Protein AF-A0A822I0Y0-F1 (afdb_monomer)

pLDDT: mean 94.52, std 6.37, range [47.16, 98.19]

Foldseek 3Di:
DAAEEEEEEECEEDEDEEERHEYEYEYECYEYEYEYECYEYEYEYEAYEYEYEYEAYEYEYEYEAYEYEYEYEAYEYEYEYECYEYEYEYECYEYEYEYENYEYEYEYENYEYEYEYENYEYDYHYYNYHYHYHYHHYDYD

Mean predicted aligned error: 3.14 Å

Radius of gyration: 14.56 Å; Cα contacts (8 Å, |Δi|>4): 450; chains: 1; bounding box: 25×31×44 Å

Solvent-accessible surface area (backbone atoms only — not comparable to full-atom values): 6458 Å² total; per-residue (Å²): 135,72,54,73,49,79,47,78,50,66,69,40,78,49,78,47,79,49,66,52,29,40,39,40,40,38,39,33,51,23,39,38,40,40,40,38,34,53,25,41,39,41,38,42,36,38,43,31,39,39,42,38,42,36,38,43,30,40,40,41,39,41,38,36,43,32,40,39,42,38,40,37,35,44,30,40,41,40,38,40,40,34,52,28,41,40,40,38,40,39,33,52,30,42,39,39,40,40,37,35,42,31,40,38,42,39,40,38,31,51,24,41,39,39,39,39,39,28,54,29,38,47,39,78,48,78,41,80,52,50,77,48,78,46,76,48,64,73,51,78,113

Structure (mmCIF, N/CA/C/O backbone):
data_AF-A0A822I0Y0-F1
#
_entry.id   AF-A0A822I0Y0-F1
#
loop_
_atom_site.group_PDB
_atom_site.id
_atom_site.type_symbol
_atom_site.label_atom_id
_atom_site.label_alt_id
_atom_site.label_comp_id
_atom_site.label_asym_id
_atom_site.label_entity_id
_atom_site.label_seq_id
_atom_site.pdbx_PDB_ins_code
_atom_site.Cartn_x
_atom_site.Cartn_y
_atom_site.Cartn_z
_atom_site.occupancy
_atom_site.B_iso_or_equiv
_atom_site.auth_seq_id
_atom_site.auth_comp_id
_atom_site.auth_asym_id
_atom_site.auth_atom_id
_atom_site.pdbx_PDB_model_num
ATOM 1 N N . THR A 1 1 ? 19.007 15.188 -14.426 1.00 66.69 1 THR A N 1
ATOM 2 C CA . THR A 1 1 ? 17.899 14.407 -13.828 1.00 66.69 1 THR A CA 1
ATOM 3 C C . THR A 1 1 ? 18.436 13.575 -12.674 1.00 66.69 1 THR A C 1
ATOM 5 O O . THR A 1 1 ? 19.604 13.205 -12.698 1.00 66.69 1 THR A O 1
ATOM 8 N N . LYS A 1 2 ? 17.648 13.344 -11.615 1.00 80.94 2 LYS A N 1
ATOM 9 C CA . LYS A 1 2 ? 18.064 12.503 -10.477 1.00 80.94 2 LYS A CA 1
ATOM 10 C C . LYS A 1 2 ? 17.862 11.026 -10.858 1.00 80.94 2 LYS A C 1
ATOM 12 O O . LYS A 1 2 ? 16.766 10.710 -11.325 1.00 80.94 2 LYS A O 1
ATOM 17 N N . PRO A 1 3 ? 18.850 10.129 -10.683 1.00 92.06 3 PRO A N 1
ATOM 18 C CA . PRO A 1 3 ? 18.668 8.721 -11.015 1.00 92.06 3 PRO A CA 1
ATOM 19 C C . PRO A 1 3 ? 17.538 8.120 -10.177 1.00 92.06 3 PRO A C 1
ATOM 21 O O . PRO A 1 3 ? 17.452 8.365 -8.968 1.00 92.06 3 PRO A O 1
ATOM 24 N N . THR A 1 4 ? 16.681 7.348 -10.842 1.00 96.00 4 THR A N 1
ATOM 25 C CA . THR A 1 4 ? 15.576 6.624 -10.215 1.00 96.00 4 THR A CA 1
ATOM 26 C C . THR A 1 4 ? 15.763 5.135 -10.453 1.00 96.00 4 THR A C 1
ATOM 28 O O . THR A 1 4 ? 16.044 4.718 -11.574 1.00 96.00 4 THR A O 1
ATOM 31 N N . THR A 1 5 ? 15.635 4.339 -9.396 1.00 94.44 5 THR A N 1
ATOM 32 C CA . THR A 1 5 ? 15.838 2.889 -9.456 1.00 94.44 5 THR A CA 1
ATOM 33 C C . THR A 1 5 ? 14.699 2.177 -8.749 1.00 94.44 5 THR A C 1
ATOM 35 O O . THR A 1 5 ? 14.340 2.543 -7.630 1.00 94.44 5 THR A O 1
ATOM 38 N N . THR A 1 6 ? 14.177 1.133 -9.384 1.00 95.62 6 THR A N 1
ATOM 39 C CA . THR A 1 6 ? 13.204 0.224 -8.781 1.00 95.62 6 THR A CA 1
ATOM 40 C C . THR A 1 6 ? 13.797 -1.172 -8.758 1.00 95.62 6 THR A C 1
ATOM 42 O O . THR A 1 6 ? 14.197 -1.689 -9.798 1.00 95.62 6 THR A O 1
ATOM 45 N N . THR A 1 7 ? 13.840 -1.783 -7.579 1.00 93.62 7 THR A N 1
ATOM 46 C CA . THR A 1 7 ? 14.427 -3.108 -7.376 1.00 93.62 7 THR A CA 1
ATOM 47 C C . THR A 1 7 ? 13.399 -4.033 -6.747 1.00 93.62 7 THR A C 1
ATOM 49 O O . THR A 1 7 ? 12.845 -3.720 -5.694 1.00 93.62 7 THR A O 1
ATOM 52 N N . THR A 1 8 ? 13.185 -5.196 -7.362 1.00 95.81 8 THR A N 1
ATOM 53 C CA . THR A 1 8 ? 12.392 -6.281 -6.777 1.00 95.81 8 THR A CA 1
ATOM 54 C C . THR A 1 8 ? 13.229 -7.544 -6.722 1.00 95.81 8 THR A C 1
ATOM 56 O O . THR A 1 8 ? 13.724 -7.993 -7.752 1.00 95.81 8 THR A O 1
ATOM 59 N N . THR A 1 9 ? 13.399 -8.127 -5.536 1.00 92.44 9 THR A N 1
ATOM 60 C CA . THR A 1 9 ? 14.153 -9.379 -5.389 1.00 92.44 9 THR A CA 1
ATOM 61 C C . THR A 1 9 ? 13.484 -10.358 -4.437 1.00 92.44 9 THR A C 1
ATOM 63 O O . THR A 1 9 ? 12.741 -9.990 -3.526 1.00 92.44 9 THR A O 1
ATOM 66 N N . THR A 1 10 ? 13.768 -11.641 -4.634 1.00 96.12 10 THR A N 1
ATOM 67 C CA . THR A 1 10 ? 13.339 -12.719 -3.743 1.00 96.12 10 THR A CA 1
ATOM 68 C C . THR A 1 10 ? 14.519 -13.645 -3.501 1.00 96.12 10 THR A C 1
ATOM 70 O O . THR A 1 10 ? 15.173 -14.041 -4.460 1.00 96.12 10 THR A O 1
ATOM 73 N N . LYS A 1 11 ? 14.783 -13.998 -2.236 1.00 96.19 11 LYS A N 1
ATOM 74 C CA . LYS A 1 11 ? 15.886 -14.896 -1.844 1.00 96.19 11 LYS A CA 1
ATOM 75 C C . LYS A 1 11 ? 17.244 -14.457 -2.408 1.00 96.19 11 LYS A C 1
ATOM 77 O O . LYS A 1 11 ? 17.990 -15.266 -2.949 1.00 96.19 11 LYS A O 1
ATOM 82 N N . SER A 1 12 ? 17.551 -13.168 -2.300 1.00 94.50 12 SER A N 1
ATOM 83 C CA . SER A 1 12 ? 18.786 -12.597 -2.843 1.00 94.50 12 SER A CA 1
ATOM 84 C C . SER A 1 12 ? 19.705 -12.074 -1.748 1.00 94.50 12 SER A C 1
ATOM 86 O O . SER A 1 12 ? 19.229 -11.570 -0.729 1.00 94.50 12 SER A O 1
ATOM 88 N N . THR A 1 13 ? 21.001 -12.044 -2.038 1.00 97.06 13 THR A N 1
ATOM 89 C CA . THR A 1 13 ? 21.971 -11.237 -1.295 1.00 97.06 13 THR A CA 1
ATOM 90 C C . THR A 1 13 ? 22.389 -10.058 -2.160 1.00 97.06 13 THR A C 1
ATOM 92 O O . THR A 1 13 ? 22.823 -10.257 -3.291 1.00 97.06 13 THR A O 1
ATOM 95 N N . THR A 1 14 ? 22.232 -8.831 -1.665 1.00 93.12 14 THR A N 1
ATOM 96 C CA . THR A 1 14 ? 22.516 -7.620 -2.451 1.00 93.12 14 THR A CA 1
ATOM 97 C C . THR A 1 14 ? 23.277 -6.583 -1.643 1.00 93.12 14 THR A C 1
ATOM 99 O O . THR A 1 14 ? 22.908 -6.286 -0.506 1.00 93.12 14 THR A O 1
ATOM 102 N N . THR A 1 15 ? 24.253 -5.944 -2.279 1.00 95.06 15 THR A N 1
ATOM 103 C CA . THR A 1 15 ? 24.911 -4.744 -1.756 1.00 95.06 15 THR A CA 1
ATOM 104 C C . THR A 1 15 ? 24.569 -3.571 -2.657 1.00 95.06 15 THR A C 1
ATOM 106 O O . THR A 1 15 ? 24.687 -3.671 -3.875 1.00 95.06 15 THR A O 1
ATOM 109 N N . THR A 1 16 ? 24.103 -2.467 -2.081 1.00 91.44 16 THR A N 1
ATOM 110 C CA . THR A 1 16 ? 23.706 -1.276 -2.840 1.00 91.44 16 THR A CA 1
ATOM 111 C C . THR A 1 16 ? 24.358 -0.032 -2.258 1.00 91.44 16 THR A C 1
ATOM 113 O O . THR A 1 16 ? 24.247 0.239 -1.062 1.00 91.44 16 THR A O 1
ATOM 116 N N . THR A 1 17 ? 24.973 0.770 -3.125 1.00 94.06 17 THR A N 1
ATOM 117 C CA . THR A 1 17 ? 25.452 2.111 -2.787 1.00 94.06 17 THR A CA 1
ATOM 118 C C . THR A 1 17 ? 24.744 3.115 -3.674 1.00 94.06 17 THR A C 1
ATOM 120 O O . THR A 1 17 ? 24.827 3.026 -4.896 1.00 94.06 17 THR A O 1
ATOM 123 N N . THR A 1 18 ? 24.054 4.083 -3.074 1.00 91.50 18 THR A N 1
ATOM 124 C CA . THR A 1 18 ? 23.411 5.159 -3.832 1.00 91.50 18 THR A CA 1
ATOM 125 C C . THR A 1 18 ? 23.804 6.534 -3.317 1.00 91.50 18 THR A C 1
ATOM 127 O O . THR A 1 18 ? 23.999 6.754 -2.119 1.00 91.50 18 THR A O 1
ATOM 130 N N . THR A 1 19 ? 23.907 7.487 -4.239 1.00 95.69 19 THR A N 1
ATOM 131 C CA . THR A 1 19 ? 24.156 8.892 -3.923 1.00 95.69 19 THR A CA 1
ATOM 132 C C . THR A 1 19 ? 23.223 9.751 -4.751 1.00 95.69 19 THR A C 1
ATOM 134 O O . THR A 1 19 ? 23.175 9.599 -5.969 1.00 95.69 19 THR A O 1
ATOM 137 N N . LYS A 1 20 ? 22.505 10.671 -4.098 1.00 95.94 20 LYS A N 1
ATOM 138 C CA . LYS A 1 20 ? 21.583 11.603 -4.761 1.00 95.94 20 LYS A CA 1
ATOM 139 C C . LYS A 1 20 ? 20.611 10.874 -5.703 1.00 95.94 20 LYS A C 1
ATOM 141 O O . LYS A 1 20 ? 20.427 11.302 -6.834 1.00 95.94 20 LYS A O 1
ATOM 146 N N . SER A 1 21 ? 19.968 9.800 -5.243 1.00 94.69 21 SER A N 1
ATOM 1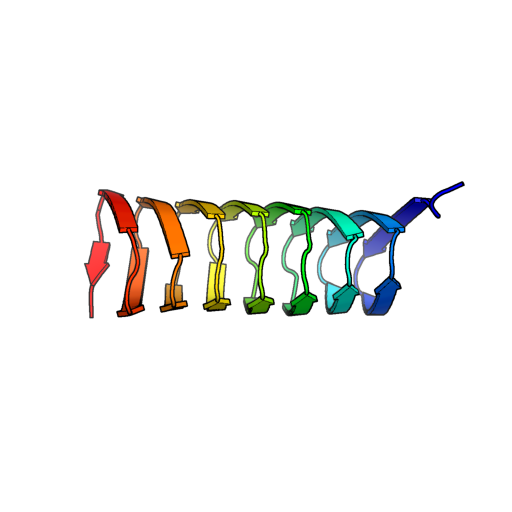47 C CA . SER A 1 21 ? 19.017 9.003 -6.041 1.00 94.69 21 SER A CA 1
ATOM 148 C C . SER A 1 21 ? 17.633 8.917 -5.400 1.00 94.69 21 SER A C 1
ATOM 150 O O . SER A 1 21 ? 17.449 9.235 -4.219 1.00 94.69 21 SER A O 1
ATOM 152 N N . THR A 1 22 ? 16.638 8.537 -6.191 1.00 97.06 22 THR A N 1
ATOM 153 C CA . THR A 1 22 ? 15.351 8.056 -5.684 1.00 97.06 22 THR A CA 1
ATOM 154 C C . THR A 1 22 ? 15.293 6.550 -5.897 1.00 97.06 22 THR A C 1
ATOM 156 O O . THR A 1 22 ? 15.574 6.072 -6.993 1.00 97.06 22 THR A O 1
ATOM 159 N N . THR A 1 23 ? 14.966 5.789 -4.859 1.00 95.19 23 THR A N 1
ATOM 160 C CA . THR A 1 23 ? 14.982 4.327 -4.929 1.00 95.19 23 THR A CA 1
ATOM 161 C C . THR A 1 23 ? 13.723 3.742 -4.309 1.00 95.19 23 THR A C 1
ATOM 163 O O . THR A 1 23 ? 13.333 4.132 -3.209 1.00 95.19 23 THR A O 1
ATOM 166 N N . THR A 1 24 ? 13.123 2.782 -5.007 1.00 96.44 24 THR A N 1
ATOM 167 C CA . THR A 1 24 ? 12.010 1.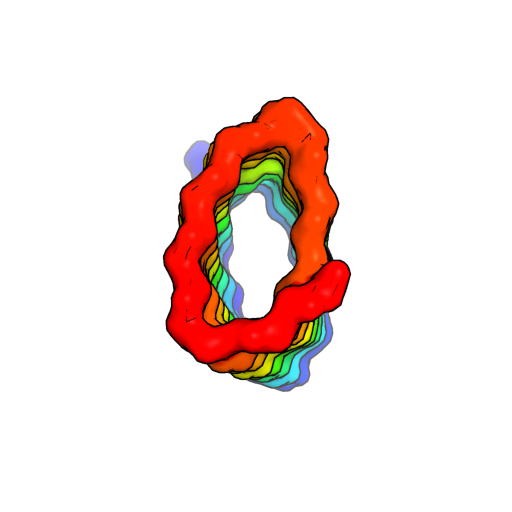974 -4.508 1.00 96.44 24 THR A CA 1
ATOM 168 C C . THR A 1 24 ? 12.437 0.515 -4.482 1.00 96.44 24 THR A C 1
ATOM 170 O O . THR A 1 24 ? 12.856 -0.027 -5.504 1.00 96.44 24 THR A O 1
ATOM 173 N N . THR A 1 25 ? 12.329 -0.125 -3.324 1.00 94.94 25 THR A N 1
ATOM 174 C CA . THR A 1 25 ? 12.818 -1.489 -3.123 1.00 94.94 25 THR A CA 1
ATOM 175 C C . THR A 1 25 ? 11.730 -2.371 -2.530 1.00 94.94 25 THR A C 1
ATOM 177 O O . THR A 1 25 ? 11.199 -2.074 -1.458 1.00 94.94 25 THR A O 1
ATOM 180 N N . THR A 1 26 ? 11.471 -3.502 -3.184 1.00 96.75 26 THR A N 1
ATOM 181 C CA . THR A 1 26 ? 10.600 -4.563 -2.676 1.00 96.75 26 THR A CA 1
ATOM 182 C C . THR A 1 26 ? 11.390 -5.859 -2.560 1.00 96.75 26 THR A C 1
ATOM 184 O O . THR A 1 26 ? 11.905 -6.357 -3.557 1.00 96.75 26 THR A O 1
ATOM 187 N N . THR A 1 27 ? 11.506 -6.436 -1.363 1.00 93.88 27 THR A N 1
ATOM 188 C CA . THR A 1 27 ? 12.237 -7.707 -1.206 1.00 93.88 27 THR A CA 1
ATOM 189 C C . THR A 1 27 ? 11.538 -8.717 -0.313 1.00 93.88 27 THR A C 1
ATOM 191 O O . THR A 1 27 ? 10.827 -8.374 0.633 1.00 93.88 27 THR A O 1
ATOM 194 N N . THR A 1 28 ? 11.765 -9.997 -0.600 1.00 96.81 28 THR A N 1
ATOM 195 C CA . THR A 1 28 ? 11.289 -11.103 0.236 1.00 96.81 28 THR A CA 1
ATOM 196 C C . THR A 1 28 ? 12.418 -12.079 0.527 1.00 96.81 28 THR A C 1
ATOM 198 O O . THR A 1 28 ? 13.015 -12.634 -0.393 1.00 96.81 28 THR A O 1
ATOM 201 N N . LYS A 1 29 ? 12.663 -12.351 1.816 1.00 96.31 29 LYS A N 1
ATOM 202 C CA . LYS A 1 29 ? 13.706 -13.276 2.292 1.00 96.31 29 LYS A CA 1
ATOM 203 C C . LYS A 1 29 ? 15.099 -12.925 1.750 1.00 96.31 29 LYS A C 1
ATOM 205 O O . LYS A 1 29 ? 15.821 -13.811 1.308 1.00 96.31 29 LYS A O 1
ATOM 210 N N . SER A 1 30 ? 15.446 -11.642 1.748 1.00 94.94 30 SER A N 1
ATOM 211 C CA . SER A 1 30 ? 16.712 -11.153 1.193 1.00 94.94 30 SER A CA 1
ATOM 212 C C . SER A 1 30 ? 17.658 -10.658 2.283 1.00 94.94 30 SER A C 1
ATOM 214 O O . SER A 1 30 ? 17.216 -10.102 3.290 1.00 94.94 30 SER A O 1
ATOM 216 N N . THR A 1 31 ? 18.957 -10.804 2.041 1.00 97.50 31 THR A N 1
ATOM 217 C CA . THR A 1 31 ? 20.017 -10.203 2.854 1.00 97.50 31 THR A CA 1
ATOM 218 C C . THR A 1 31 ? 20.552 -8.980 2.124 1.00 97.50 31 THR A C 1
ATOM 220 O O . THR A 1 31 ? 20.993 -9.085 0.980 1.00 97.50 31 THR A O 1
ATOM 223 N N . THR A 1 32 ? 20.494 -7.805 2.745 1.00 95.25 32 THR A N 1
ATOM 224 C CA . THR A 1 32 ? 20.843 -6.552 2.066 1.00 95.25 32 THR A CA 1
ATOM 225 C C . THR A 1 32 ? 21.799 -5.698 2.882 1.00 95.25 32 THR A C 1
ATOM 227 O O . THR A 1 32 ? 21.529 -5.414 4.050 1.00 95.25 32 THR A O 1
ATOM 230 N N . THR A 1 33 ? 22.842 -5.193 2.232 1.00 96.62 33 THR A N 1
ATOM 231 C CA . THR A 1 33 ? 23.703 -4.144 2.783 1.00 96.62 33 THR A CA 1
ATOM 232 C C . THR A 1 33 ? 23.542 -2.879 1.955 1.00 96.62 33 THR A C 1
ATOM 234 O O . THR A 1 33 ? 23.777 -2.894 0.747 1.00 96.62 33 THR A O 1
ATOM 237 N N . THR A 1 34 ? 23.155 -1.780 2.597 1.00 94.81 34 THR A N 1
ATOM 238 C CA . THR A 1 34 ? 22.851 -0.526 1.903 1.00 94.81 34 THR A CA 1
ATOM 239 C C . THR A 1 34 ? 23.648 0.633 2.479 1.00 94.81 34 THR A C 1
ATOM 241 O O . THR A 1 34 ? 23.561 0.930 3.671 1.00 94.81 34 THR A O 1
ATOM 244 N N . THR A 1 35 ? 24.345 1.352 1.602 1.00 96.19 35 THR A N 1
ATOM 245 C CA . THR A 1 35 ? 24.941 2.655 1.905 1.00 96.19 35 THR A CA 1
ATOM 246 C C . THR A 1 35 ? 24.254 3.724 1.072 1.00 96.19 35 THR A C 1
ATOM 248 O O . THR A 1 35 ? 24.071 3.575 -0.136 1.00 96.19 35 THR A O 1
ATOM 251 N N . THR A 1 36 ? 23.810 4.811 1.697 1.00 93.12 36 THR A N 1
ATOM 252 C CA . THR A 1 36 ? 23.033 5.832 0.984 1.00 93.12 36 THR A CA 1
ATOM 253 C C . THR A 1 36 ? 23.355 7.246 1.446 1.00 93.12 36 THR A C 1
ATOM 255 O O . THR A 1 36 ? 23.355 7.539 2.641 1.00 93.12 36 THR A O 1
ATOM 258 N N . THR A 1 37 ? 23.577 8.152 0.492 1.00 96.81 37 THR A N 1
ATOM 259 C CA . THR A 1 37 ? 23.866 9.565 0.772 1.00 96.81 37 THR A CA 1
ATOM 260 C C . THR A 1 37 ? 22.937 10.490 -0.003 1.00 96.81 37 THR A C 1
ATOM 262 O O . THR A 1 37 ? 22.933 10.487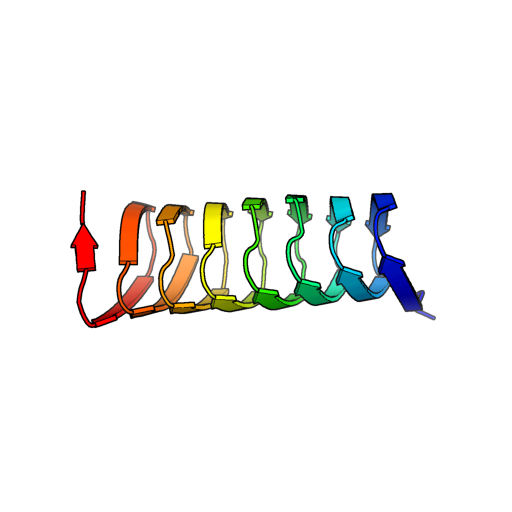 -1.233 1.00 96.81 37 THR A O 1
ATOM 265 N N . LYS A 1 38 ? 22.205 11.357 0.710 1.00 96.31 38 LYS A N 1
ATOM 266 C CA . LYS A 1 38 ? 21.297 12.361 0.118 1.00 96.31 38 LYS A CA 1
ATOM 267 C C . LYS A 1 38 ? 20.262 11.752 -0.846 1.00 96.31 38 LYS A C 1
ATOM 269 O O . LYS A 1 38 ? 19.980 12.336 -1.891 1.00 96.31 38 LYS A O 1
ATOM 274 N N . SER A 1 39 ? 19.719 10.582 -0.518 1.00 94.75 39 SER A N 1
ATOM 275 C CA . SER A 1 39 ? 18.732 9.894 -1.360 1.00 94.75 39 SER A CA 1
ATOM 276 C C . SER A 1 39 ? 17.368 9.803 -0.688 1.00 94.75 39 SER A C 1
ATOM 278 O O . SER A 1 39 ? 17.239 9.899 0.533 1.00 94.75 39 SER A O 1
ATOM 280 N N . THR A 1 40 ? 16.357 9.572 -1.517 1.00 97.25 40 THR A N 1
ATOM 281 C CA . THR A 1 40 ? 14.979 9.309 -1.098 1.00 97.25 40 THR A CA 1
ATOM 282 C C . THR A 1 40 ? 14.723 7.828 -1.317 1.00 97.25 40 THR A C 1
ATOM 284 O O . THR A 1 40 ? 14.932 7.349 -2.429 1.00 97.25 40 THR A O 1
ATOM 287 N N . THR A 1 41 ? 14.342 7.095 -0.274 1.00 96.00 41 THR A N 1
ATOM 288 C CA . THR A 1 41 ? 14.158 5.639 -0.353 1.00 96.00 41 THR A CA 1
ATOM 289 C C . THR A 1 41 ? 12.794 5.225 0.177 1.00 96.00 41 THR A C 1
ATOM 291 O O . THR A 1 41 ? 12.425 5.597 1.292 1.00 96.00 41 THR A O 1
ATOM 294 N N . THR A 1 42 ? 12.096 4.398 -0.594 1.00 97.44 42 THR A N 1
ATOM 295 C CA . THR A 1 42 ? 10.880 3.703 -0.167 1.00 97.44 42 THR A CA 1
ATOM 296 C C . THR A 1 42 ? 11.136 2.205 -0.193 1.00 97.44 42 THR A C 1
ATOM 298 O O . THR A 1 42 ? 11.528 1.657 -1.222 1.00 97.44 42 THR A O 1
ATOM 301 N N . THR A 1 43 ? 10.909 1.537 0.935 1.00 96.12 43 THR A N 1
ATOM 302 C CA . THR A 1 43 ? 11.238 0.118 1.097 1.00 96.12 43 THR A CA 1
ATOM 303 C C . THR A 1 43 ? 10.052 -0.661 1.651 1.00 96.12 43 THR A C 1
ATOM 305 O O . THR A 1 43 ? 9.522 -0.308 2.705 1.00 96.12 43 THR A O 1
ATOM 308 N N . THR A 1 44 ? 9.698 -1.764 0.988 1.00 97.69 44 THR A N 1
ATOM 309 C CA . THR A 1 44 ? 8.720 -2.745 1.478 1.00 97.69 44 THR A CA 1
ATOM 310 C C . THR A 1 44 ? 9.353 -4.125 1.503 1.00 97.69 44 THR A C 1
ATOM 312 O O . THR A 1 44 ? 9.768 -4.636 0.465 1.00 97.69 44 THR A O 1
ATOM 315 N N . THR A 1 45 ? 9.456 -4.759 2.670 1.00 95.19 45 THR A N 1
ATOM 316 C CA . THR A 1 45 ? 10.138 -6.059 2.750 1.00 95.19 45 THR A CA 1
ATOM 317 C C . THR A 1 45 ? 9.485 -7.051 3.697 1.00 95.19 45 THR A C 1
ATOM 319 O O . THR A 1 45 ? 8.880 -6.704 4.714 1.00 95.19 45 THR A O 1
ATOM 322 N N . THR A 1 46 ? 9.647 -8.331 3.368 1.00 97.44 46 THR A N 1
ATOM 323 C CA . THR A 1 46 ? 9.204 -9.444 4.208 1.00 97.44 46 THR A CA 1
ATOM 324 C C . THR A 1 46 ? 10.372 -10.363 4.520 1.00 97.44 46 THR A C 1
ATOM 326 O O . THR A 1 46 ? 11.013 -10.898 3.618 1.00 97.44 46 THR A O 1
ATOM 329 N N . LYS A 1 47 ? 10.615 -10.592 5.813 1.00 97.44 47 LYS A N 1
ATOM 330 C CA . LYS A 1 47 ? 11.714 -11.410 6.336 1.00 97.44 47 LYS A CA 1
ATOM 331 C C . LYS A 1 47 ? 13.102 -10.999 5.810 1.00 97.44 47 LYS A C 1
ATOM 333 O O . LYS A 1 47 ? 13.848 -11.891 5.404 1.00 97.44 47 LYS A O 1
ATOM 338 N N . PRO A 1 48 ? 13.459 -9.702 5.734 1.00 97.00 48 PRO A N 1
ATOM 339 C CA . PRO A 1 48 ? 14.806 -9.338 5.333 1.00 97.00 48 PRO A CA 1
ATOM 340 C C . PRO A 1 48 ? 15.800 -9.487 6.499 1.00 97.00 48 PRO A C 1
ATOM 342 O O . PRO A 1 48 ? 15.430 -9.374 7.672 1.00 97.00 48 PRO A O 1
ATOM 345 N N . THR A 1 49 ? 17.075 -9.611 6.152 1.00 98.06 49 THR A N 1
ATOM 346 C CA . THR A 1 49 ? 18.195 -9.305 7.047 1.00 98.06 49 THR A CA 1
ATOM 347 C C . THR A 1 49 ? 18.916 -8.094 6.475 1.00 98.06 49 THR A C 1
ATOM 349 O O . THR A 1 49 ? 19.418 -8.163 5.354 1.00 98.06 49 THR A O 1
ATOM 352 N N . THR A 1 50 ? 18.943 -6.966 7.186 1.00 97.06 50 THR A N 1
ATOM 353 C CA . THR A 1 50 ? 19.438 -5.704 6.613 1.00 97.06 50 THR A CA 1
ATOM 354 C C . THR A 1 50 ? 20.486 -5.016 7.473 1.00 97.06 50 THR A C 1
ATOM 356 O O . THR A 1 50 ? 20.251 -4.783 8.660 1.00 97.06 50 THR A O 1
ATOM 359 N N . THR A 1 51 ? 21.553 -4.544 6.837 1.00 97.81 51 THR A N 1
ATOM 360 C CA . THR A 1 51 ? 22.495 -3.581 7.418 1.00 97.81 51 THR A CA 1
ATOM 361 C C . THR A 1 51 ? 22.458 -2.297 6.604 1.00 97.81 51 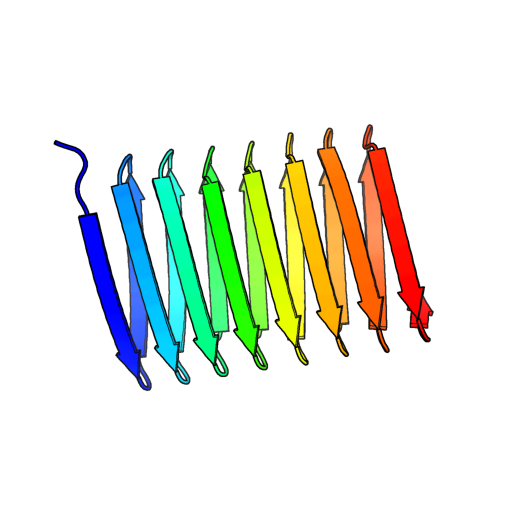THR A C 1
ATOM 363 O O . THR A 1 51 ? 22.625 -2.328 5.386 1.00 97.81 51 THR A O 1
ATOM 366 N N . THR A 1 52 ? 22.211 -1.162 7.255 1.00 96.75 52 THR A N 1
ATOM 367 C CA . THR A 1 52 ? 22.024 0.120 6.566 1.00 96.75 52 THR A CA 1
ATOM 368 C C . THR A 1 52 ? 22.846 1.236 7.202 1.00 96.75 52 THR A C 1
ATOM 370 O O . THR A 1 52 ? 22.720 1.504 8.396 1.00 96.75 52 THR A O 1
ATOM 373 N N . THR A 1 53 ? 23.616 1.950 6.378 1.00 97.75 53 THR A N 1
ATOM 374 C CA . THR A 1 53 ? 24.338 3.168 6.764 1.00 97.75 53 THR A CA 1
ATOM 375 C C . THR A 1 53 ? 23.916 4.321 5.870 1.00 97.75 53 THR A C 1
ATOM 377 O O . THR A 1 53 ? 24.049 4.258 4.647 1.00 97.75 53 THR A O 1
ATOM 380 N N . THR A 1 54 ? 23.415 5.408 6.456 1.00 95.06 54 THR A N 1
ATOM 381 C CA . THR A 1 54 ? 22.919 6.535 5.656 1.00 95.06 54 THR A CA 1
ATOM 382 C C . THR A 1 54 ? 23.298 7.905 6.193 1.00 95.06 54 THR A C 1
ATOM 384 O O . THR A 1 54 ? 23.373 8.142 7.402 1.00 95.06 54 THR A O 1
ATOM 387 N N . THR A 1 55 ? 23.480 8.842 5.262 1.00 97.69 55 THR A N 1
ATOM 388 C CA . THR A 1 55 ? 23.703 10.257 5.563 1.00 97.69 55 THR A CA 1
ATOM 389 C C . THR A 1 55 ? 22.718 11.124 4.796 1.00 97.69 55 THR A C 1
ATOM 391 O O . THR A 1 55 ? 22.667 11.097 3.565 1.00 97.69 55 THR A O 1
ATOM 394 N N . LYS A 1 56 ? 21.957 11.937 5.533 1.00 97.19 56 LYS A N 1
ATOM 395 C CA . LYS A 1 56 ? 20.908 12.815 5.003 1.00 97.19 56 LYS A CA 1
ATOM 396 C C . LYS A 1 56 ? 19.878 12.091 4.111 1.00 97.19 56 LYS A C 1
ATOM 398 O O . LYS A 1 56 ? 19.569 12.626 3.046 1.00 97.19 56 LYS A O 1
ATOM 403 N N . PRO A 1 57 ? 19.389 10.881 4.450 1.00 96.19 57 PRO A N 1
ATOM 404 C CA . PRO A 1 57 ? 18.334 10.272 3.657 1.00 96.19 57 PRO A CA 1
ATOM 405 C C . PRO A 1 57 ? 16.956 10.842 4.026 1.00 96.19 57 PRO A C 1
ATOM 407 O O . PRO A 1 57 ? 16.738 11.330 5.139 1.00 96.19 57 PRO A O 1
ATOM 410 N N . THR A 1 58 ? 16.005 10.654 3.121 1.00 97.81 58 THR A N 1
ATOM 411 C CA . THR A 1 58 ? 14.576 10.640 3.444 1.00 97.81 58 THR A CA 1
ATOM 412 C C . THR A 1 58 ? 14.077 9.220 3.217 1.00 97.81 58 THR A C 1
A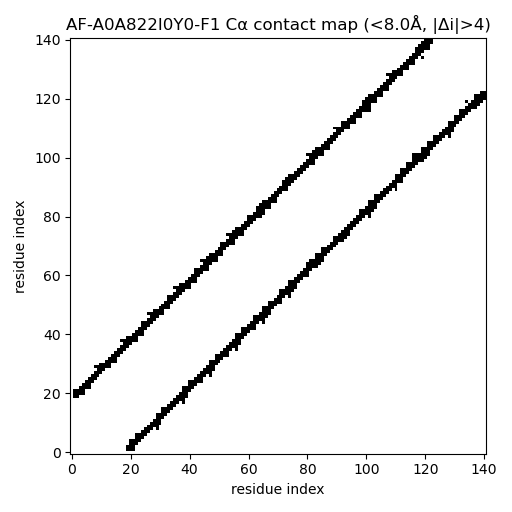TOM 414 O O . THR A 1 58 ? 14.194 8.718 2.096 1.00 97.81 58 THR A O 1
ATOM 417 N N . THR A 1 59 ? 13.576 8.548 4.256 1.00 96.88 59 THR A N 1
ATOM 418 C CA . THR A 1 59 ? 13.181 7.135 4.161 1.00 96.88 59 THR A CA 1
ATOM 419 C C . THR A 1 59 ? 11.748 6.888 4.607 1.00 96.88 59 THR A C 1
ATOM 421 O O . THR A 1 59 ? 11.299 7.388 5.637 1.00 96.88 59 THR A O 1
ATOM 424 N N . THR A 1 60 ? 11.043 6.062 3.837 1.00 98.06 60 THR A N 1
ATOM 425 C CA . THR A 1 60 ? 9.784 5.430 4.242 1.00 98.06 60 THR A CA 1
ATOM 426 C C . THR A 1 60 ? 9.963 3.922 4.177 1.00 98.06 60 THR A C 1
ATOM 428 O O . THR A 1 60 ? 10.504 3.391 3.204 1.00 98.06 60 THR A O 1
ATOM 431 N N . THR A 1 61 ? 9.587 3.210 5.234 1.00 97.19 61 THR A N 1
ATOM 432 C CA . THR A 1 61 ? 9.882 1.781 5.350 1.00 97.19 61 THR A CA 1
ATOM 433 C C . THR A 1 61 ? 8.722 1.021 5.977 1.00 97.19 61 THR A C 1
ATOM 435 O O . THR A 1 61 ? 8.280 1.355 7.072 1.00 97.19 61 THR A O 1
ATOM 438 N N . THR A 1 62 ? 8.271 -0.032 5.294 1.00 98.12 62 THR A N 1
ATOM 439 C CA . THR A 1 62 ? 7.298 -1.003 5.810 1.00 98.12 62 THR A CA 1
ATOM 440 C C . THR A 1 62 ? 7.925 -2.387 5.811 1.00 98.12 62 THR A C 1
ATOM 442 O O . THR A 1 62 ? 8.337 -2.886 4.764 1.00 98.12 62 THR A O 1
ATOM 445 N N . THR A 1 63 ? 8.017 -3.027 6.976 1.00 95.56 63 THR A N 1
ATOM 446 C CA . THR A 1 63 ? 8.688 -4.330 7.079 1.00 95.56 63 THR A CA 1
ATOM 447 C C . THR A 1 63 ? 7.957 -5.322 7.971 1.00 95.56 63 THR A C 1
ATOM 449 O O . THR A 1 63 ? 7.390 -4.986 9.012 1.00 95.56 63 THR A O 1
ATOM 452 N N . THR A 1 64 ? 7.993 -6.589 7.568 1.00 97.88 64 THR A N 1
ATOM 453 C CA . THR A 1 64 ? 7.441 -7.696 8.354 1.00 97.88 64 THR A CA 1
ATOM 454 C C . THR A 1 64 ? 8.528 -8.704 8.667 1.00 97.88 64 THR A C 1
ATOM 456 O O . THR A 1 64 ? 9.184 -9.216 7.761 1.00 97.88 64 THR A O 1
ATOM 459 N N . LYS A 1 65 ? 8.682 -9.040 9.948 1.00 97.75 65 LYS A N 1
ATOM 460 C CA . LYS A 1 65 ? 9.678 -9.988 10.463 1.00 97.75 65 LYS A CA 1
ATOM 461 C C . LYS A 1 65 ? 11.137 -9.680 10.074 1.00 97.75 65 LYS A C 1
ATOM 463 O O . LYS A 1 65 ? 11.829 -10.617 9.677 1.00 97.75 65 LYS A O 1
ATOM 468 N N . PRO A 1 66 ? 11.612 -8.422 10.118 1.00 97.56 66 PRO A N 1
ATOM 469 C CA . PRO A 1 66 ? 12.990 -8.126 9.766 1.00 97.56 66 PRO A CA 1
ATOM 470 C C . PRO A 1 66 ? 13.962 -8.372 10.931 1.00 97.56 66 PRO A C 1
ATOM 472 O O . PRO A 1 66 ? 13.592 -8.253 12.105 1.00 97.56 66 PRO A O 1
ATOM 475 N N . THR A 1 67 ? 15.224 -8.597 10.574 1.00 98.19 67 THR A N 1
ATOM 476 C CA . THR A 1 67 ? 16.380 -8.414 11.460 1.00 98.19 67 THR A CA 1
ATOM 477 C C . THR A 1 67 ? 17.217 -7.265 10.906 1.00 98.19 67 THR A C 1
ATOM 479 O O . THR A 1 67 ? 17.702 -7.359 9.777 1.00 98.19 67 THR A O 1
ATOM 482 N N . THR A 1 68 ? 17.359 -6.163 11.650 1.00 97.62 68 THR A N 1
ATOM 483 C CA . THR A 1 68 ? 17.963 -4.932 11.107 1.00 97.62 68 THR A CA 1
ATOM 484 C C . THR A 1 68 ? 19.009 -4.299 12.014 1.00 97.62 68 THR A C 1
ATOM 486 O O . THR A 1 68 ? 18.748 -4.089 13.199 1.00 97.62 68 THR A O 1
ATOM 489 N N . THR A 1 69 ? 20.100 -3.830 11.413 1.00 98.12 69 THR A N 1
ATOM 490 C CA . THR A 1 69 ? 21.048 -2.896 12.034 1.00 98.12 69 THR A CA 1
ATOM 491 C C . THR A 1 69 ? 21.120 -1.621 11.203 1.00 98.12 69 THR A C 1
ATOM 493 O O . THR A 1 69 ? 21.386 -1.677 10.000 1.00 98.12 69 THR A O 1
ATOM 496 N N . THR A 1 70 ? 20.891 -0.468 11.833 1.00 97.19 70 THR A N 1
ATOM 497 C CA . THR A 1 70 ? 20.846 0.822 11.134 1.00 97.19 70 THR A CA 1
ATOM 498 C C . THR A 1 70 ? 21.682 1.888 11.832 1.00 97.19 70 THR A C 1
ATOM 500 O O . THR A 1 70 ? 21.485 2.162 13.014 1.00 97.19 70 THR A O 1
ATOM 503 N N . THR A 1 71 ? 22.533 2.569 11.063 1.00 97.94 71 THR A N 1
ATOM 504 C CA . THR A 1 71 ? 23.242 3.784 11.481 1.00 97.94 71 THR A CA 1
ATOM 505 C C . THR A 1 71 ? 22.869 4.937 10.559 1.00 97.94 71 THR A C 1
ATOM 507 O O . THR A 1 71 ? 23.055 4.876 9.341 1.00 97.94 71 THR A O 1
ATOM 510 N N . THR A 1 72 ? 22.329 6.014 11.124 1.00 95.81 72 THR A N 1
ATOM 511 C CA . THR A 1 72 ? 21.802 7.140 10.340 1.00 95.81 72 THR A CA 1
ATOM 512 C C . THR A 1 72 ? 22.256 8.490 10.892 1.00 95.81 72 THR A C 1
ATOM 514 O O . THR A 1 72 ? 22.186 8.761 12.092 1.00 95.81 72 THR A O 1
ATOM 517 N N . THR A 1 73 ? 22.690 9.379 9.997 1.00 97.81 73 THR A N 1
ATOM 518 C CA . THR A 1 73 ? 23.029 10.769 10.338 1.00 97.81 73 THR A CA 1
ATOM 519 C C . THR A 1 73 ? 22.167 11.737 9.549 1.00 97.81 73 THR A C 1
ATOM 521 O O . THR A 1 73 ? 22.122 11.681 8.320 1.00 97.81 73 THR A O 1
ATOM 524 N N . LYS A 1 74 ? 21.520 12.670 10.252 1.00 97.75 74 LYS A N 1
ATOM 525 C CA . LYS A 1 74 ? 20.601 13.657 9.675 1.00 97.75 74 LYS A CA 1
ATOM 526 C C . LYS A 1 74 ? 19.450 13.072 8.835 1.00 97.75 74 LYS A C 1
ATOM 528 O O . LYS A 1 74 ? 19.157 13.660 7.794 1.00 97.75 74 LYS A O 1
ATOM 533 N N . PRO A 1 75 ? 18.831 11.933 9.200 1.00 96.56 75 PRO A N 1
ATOM 534 C CA . PRO A 1 75 ? 17.726 11.403 8.424 1.00 96.56 75 PRO A CA 1
ATOM 535 C C . PRO A 1 75 ? 16.394 12.090 8.764 1.00 96.56 75 PRO A C 1
ATOM 537 O O . PRO A 1 75 ? 16.199 12.597 9.875 1.00 96.56 75 PRO A O 1
ATOM 540 N N . THR A 1 76 ? 15.462 11.989 7.823 1.00 98.00 76 THR A N 1
ATOM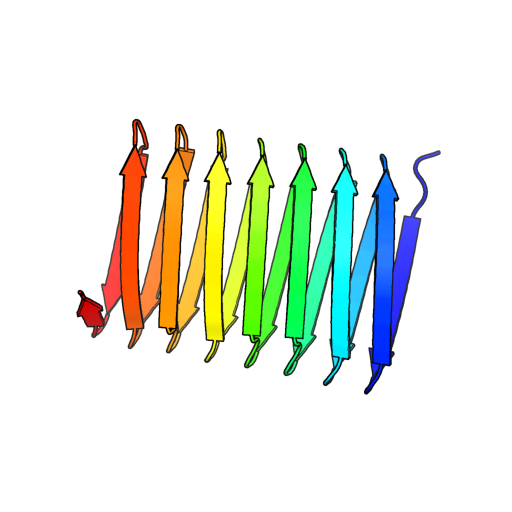 541 C CA . THR A 1 76 ? 14.020 12.085 8.076 1.00 98.00 76 THR A CA 1
ATOM 542 C C . THR A 1 76 ? 13.412 10.717 7.783 1.00 98.00 76 THR A C 1
ATOM 544 O O . THR A 1 76 ? 13.540 10.241 6.652 1.00 98.00 76 THR A O 1
ATOM 547 N N . THR A 1 77 ? 12.812 10.062 8.782 1.00 97.19 77 THR A N 1
ATOM 548 C CA . THR A 1 77 ? 12.340 8.672 8.640 1.00 97.19 77 THR A CA 1
ATOM 549 C C . THR A 1 77 ? 10.905 8.457 9.111 1.00 97.19 77 THR A C 1
ATOM 551 O O . THR A 1 77 ? 10.482 8.970 10.151 1.00 97.19 77 THR A O 1
ATOM 554 N N . THR A 1 78 ? 10.195 7.604 8.376 1.00 98.00 78 THR A N 1
ATOM 555 C CA . THR A 1 78 ? 8.919 7.012 8.787 1.00 98.00 78 THR A CA 1
ATOM 556 C C . THR A 1 78 ? 9.009 5.498 8.651 1.00 98.00 78 THR A C 1
ATOM 558 O O . THR A 1 78 ? 9.340 4.984 7.579 1.00 98.00 78 THR A O 1
ATOM 561 N N . THR A 1 79 ? 8.742 4.777 9.740 1.00 97.31 79 THR A N 1
ATOM 562 C CA . THR A 1 79 ? 8.891 3.317 9.787 1.00 97.31 79 THR A CA 1
ATOM 563 C C . THR A 1 79 ? 7.662 2.641 10.378 1.00 97.31 79 THR A C 1
ATOM 565 O O . THR A 1 79 ? 7.215 2.990 11.470 1.00 97.31 79 THR A O 1
ATOM 568 N N . THR A 1 80 ? 7.172 1.610 9.694 1.00 98.00 80 THR A N 1
ATOM 569 C CA . THR A 1 80 ? 6.159 0.685 10.203 1.00 98.00 80 THR A CA 1
ATOM 570 C C . THR A 1 80 ? 6.700 -0.735 10.167 1.00 98.00 80 THR A C 1
ATOM 572 O O . THR A 1 80 ? 7.090 -1.242 9.112 1.00 98.00 80 THR A O 1
ATOM 575 N N . THR A 1 81 ? 6.708 -1.399 11.321 1.00 96.44 81 THR A N 1
ATOM 576 C CA . THR A 1 81 ? 7.343 -2.711 11.439 1.00 96.44 81 THR A CA 1
ATOM 577 C C . THR A 1 81 ? 6.553 -3.676 12.316 1.00 96.44 81 THR A C 1
ATOM 579 O O . THR A 1 81 ? 6.035 -3.320 13.374 1.00 96.44 81 THR A O 1
ATOM 582 N N . THR A 1 82 ? 6.497 -4.946 11.915 1.00 97.12 82 THR A N 1
ATOM 583 C CA . THR A 1 82 ? 5.887 -6.015 12.717 1.00 97.12 82 THR A CA 1
ATOM 584 C C . THR A 1 82 ? 6.861 -7.160 12.989 1.00 97.12 82 THR A C 1
ATOM 586 O O . THR A 1 82 ? 7.530 -7.651 12.081 1.00 97.12 82 THR A O 1
ATOM 589 N N . LYS A 1 83 ? 6.891 -7.642 14.239 1.00 96.75 83 LYS A N 1
ATOM 590 C CA . LYS A 1 83 ? 7.666 -8.809 14.703 1.00 96.75 83 LYS A CA 1
ATOM 591 C C . LYS A 1 83 ? 9.165 -8.712 14.380 1.00 96.75 83 LYS A C 1
ATOM 593 O O . LYS A 1 83 ? 9.706 -9.631 13.773 1.00 96.75 83 LYS A O 1
ATOM 598 N N . SER A 1 84 ? 9.804 -7.601 14.729 1.00 95.50 84 SER A N 1
ATOM 599 C CA . SER A 1 84 ? 11.189 -7.298 14.351 1.00 95.50 84 SER A CA 1
ATOM 600 C C . SER A 1 84 ? 12.199 -7.433 15.475 1.00 95.50 84 SER A C 1
ATOM 602 O O . SER A 1 84 ? 11.869 -7.167 16.629 1.00 95.50 84 SER A O 1
ATOM 604 N N . THR A 1 85 ? 13.451 -7.668 15.089 1.00 97.62 85 THR A N 1
ATOM 605 C CA . THR A 1 85 ? 14.628 -7.454 15.938 1.00 97.62 85 THR A CA 1
ATOM 606 C C . THR A 1 85 ? 15.467 -6.334 15.335 1.00 97.62 85 THR A C 1
ATOM 608 O O . THR A 1 85 ? 15.925 -6.459 14.196 1.00 97.62 85 THR A O 1
ATOM 611 N N . THR A 1 86 ? 15.640 -5.221 16.052 1.00 96.69 86 THR A N 1
ATOM 612 C CA . THR A 1 86 ? 16.265 -4.017 15.482 1.00 96.69 86 THR A CA 1
ATOM 613 C C . THR A 1 86 ? 17.274 -3.360 16.416 1.00 96.69 86 THR A C 1
ATOM 615 O O . THR A 1 86 ? 16.945 -3.064 17.564 1.00 96.69 86 THR A O 1
ATOM 618 N N . THR A 1 87 ? 18.432 -2.992 15.874 1.00 97.50 87 THR A N 1
ATOM 619 C CA . THR A 1 87 ? 19.392 -2.091 16.521 1.00 97.50 87 THR A CA 1
ATOM 620 C C . THR A 1 87 ? 19.527 -0.819 15.696 1.00 97.50 87 THR A C 1
ATOM 622 O O . THR A 1 87 ? 19.826 -0.882 14.500 1.00 97.50 87 THR A O 1
ATOM 625 N N . THR A 1 88 ? 19.306 0.338 16.321 1.00 96.38 88 THR A N 1
ATOM 626 C CA . THR A 1 88 ? 19.325 1.633 15.630 1.00 96.38 88 THR A CA 1
ATOM 627 C C . THR A 1 88 ? 20.188 2.649 16.363 1.00 96.38 88 THR A C 1
ATOM 629 O O . THR A 1 88 ? 19.971 2.924 17.541 1.00 96.38 88 THR A O 1
ATOM 632 N N . THR A 1 89 ? 21.104 3.274 15.627 1.00 97.56 89 THR A N 1
ATOM 633 C CA . THR A 1 89 ? 21.853 4.451 16.069 1.00 97.56 89 THR A CA 1
ATOM 634 C C . THR A 1 89 ? 21.534 5.627 15.161 1.00 97.56 89 THR A C 1
ATOM 636 O O . THR A 1 89 ? 21.729 5.573 13.940 1.00 97.56 89 THR A O 1
ATOM 639 N N . THR A 1 90 ? 21.078 6.725 15.757 1.00 96.12 90 THR A N 1
ATOM 640 C CA . THR A 1 90 ? 20.624 7.890 15.004 1.00 96.12 90 THR A CA 1
ATOM 641 C C . THR A 1 90 ? 21.137 9.198 15.598 1.00 96.12 90 THR A C 1
ATOM 643 O O . THR A 1 90 ? 21.058 9.444 16.801 1.00 96.12 90 THR A O 1
ATOM 646 N N . THR A 1 91 ? 21.640 10.081 14.732 1.00 97.81 91 THR A N 1
ATOM 647 C CA . THR A 1 91 ? 22.138 11.410 15.117 1.00 97.81 91 THR A CA 1
ATOM 648 C C . THR A 1 91 ? 21.479 12.520 14.301 1.00 97.81 91 THR A C 1
ATOM 650 O O . THR A 1 91 ? 21.458 12.452 13.070 1.00 97.81 91 THR A O 1
ATOM 653 N N . LYS A 1 92 ? 21.039 13.599 14.969 1.00 97.69 92 LYS A N 1
ATOM 654 C CA . LYS A 1 92 ? 20.484 14.817 14.341 1.00 97.69 92 LYS A CA 1
ATOM 655 C C . LYS A 1 92 ? 19.257 14.545 13.462 1.00 97.69 92 LYS A C 1
ATOM 657 O O . LYS A 1 92 ? 19.232 15.005 12.326 1.00 97.69 92 LYS A O 1
ATOM 662 N N . SER A 1 93 ? 18.293 13.769 13.949 1.00 94.62 93 SER A N 1
ATOM 663 C CA . SER A 1 93 ? 17.199 13.228 13.130 1.00 94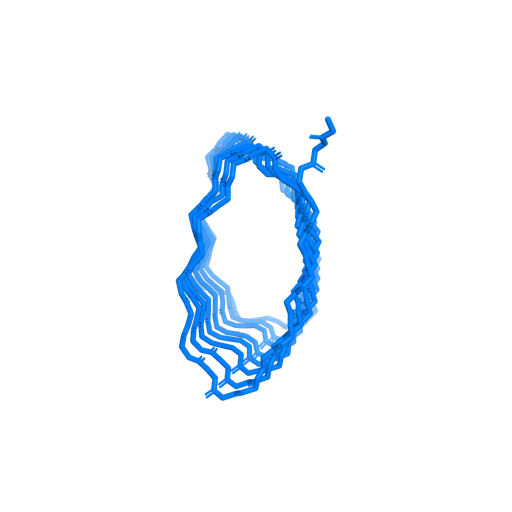.62 93 SER A CA 1
ATOM 664 C C . SER A 1 93 ? 15.806 13.730 13.481 1.00 94.62 93 SER A C 1
ATOM 666 O O . SER A 1 93 ? 15.575 14.232 14.581 1.00 94.62 93 SER A O 1
ATOM 668 N N . THR A 1 94 ? 14.877 13.470 12.562 1.00 97.25 94 THR A N 1
ATOM 669 C CA . THR A 1 94 ? 13.434 13.480 12.809 1.00 97.25 94 THR A CA 1
ATOM 670 C C . THR A 1 94 ? 12.871 12.118 12.421 1.00 97.25 94 THR A C 1
ATOM 672 O O . THR A 1 94 ? 13.015 11.702 11.269 1.00 97.25 94 THR A O 1
ATOM 675 N N . THR A 1 95 ? 12.262 11.407 13.370 1.00 96.38 95 THR A N 1
ATOM 676 C CA . THR A 1 95 ? 11.806 10.028 13.148 1.00 96.38 95 THR A CA 1
ATOM 677 C C . THR A 1 95 ? 10.405 9.788 13.703 1.00 96.38 95 THR A C 1
ATOM 679 O O . THR A 1 95 ? 10.049 10.278 14.778 1.00 96.38 95 THR A O 1
ATOM 682 N N . THR A 1 96 ? 9.613 9.016 12.961 1.00 97.31 96 THR A N 1
ATOM 683 C CA . THR A 1 96 ? 8.322 8.478 13.405 1.00 97.31 96 THR A CA 1
ATOM 684 C C . THR A 1 96 ? 8.311 6.969 13.206 1.00 97.31 96 THR A C 1
ATOM 686 O O . THR A 1 96 ? 8.577 6.484 12.104 1.00 97.31 96 THR A O 1
ATOM 689 N N . THR A 1 97 ? 8.007 6.226 14.268 1.00 96.25 97 THR A N 1
ATOM 690 C CA . THR A 1 97 ? 8.053 4.762 14.259 1.00 96.25 97 THR A CA 1
ATOM 691 C C . THR A 1 97 ? 6.787 4.160 14.850 1.00 96.25 97 THR A C 1
ATOM 693 O O . THR A 1 97 ? 6.395 4.490 15.965 1.00 96.25 97 THR A O 1
ATOM 696 N N . THR A 1 98 ? 6.199 3.198 14.142 1.00 97.25 98 THR A N 1
ATOM 697 C CA . THR A 1 98 ? 5.120 2.346 14.650 1.00 97.25 98 THR A CA 1
ATOM 698 C C . THR A 1 98 ? 5.561 0.893 14.595 1.00 97.25 98 THR A C 1
ATOM 700 O O . THR A 1 98 ? 5.897 0.374 13.528 1.00 97.25 98 THR A O 1
ATOM 703 N N . THR A 1 99 ? 5.569 0.213 15.739 1.00 95.12 99 THR A N 1
ATOM 704 C CA . THR A 1 99 ? 6.043 -1.173 15.832 1.00 95.12 99 THR A CA 1
ATOM 705 C C . THR A 1 99 ? 5.096 -2.064 16.626 1.00 95.12 99 THR A C 1
ATOM 707 O O . THR A 1 99 ? 4.536 -1.677 17.647 1.00 95.12 99 THR A O 1
ATOM 710 N N . THR A 1 100 ? 4.923 -3.306 16.178 1.00 96.31 100 THR A N 1
ATOM 711 C CA . THR A 1 100 ? 4.177 -4.330 16.927 1.00 96.31 100 THR A CA 1
ATOM 712 C C . THR A 1 100 ? 5.040 -5.558 17.144 1.00 96.31 100 THR A C 1
ATOM 714 O O . THR A 1 100 ? 5.591 -6.109 16.191 1.00 96.31 100 THR A O 1
ATOM 717 N N . LYS A 1 101 ? 5.105 -6.027 18.390 1.00 96.00 101 LYS A N 1
ATOM 718 C CA . LYS A 1 101 ? 5.965 -7.123 18.841 1.00 96.00 101 LYS A CA 1
ATOM 719 C C . LYS A 1 101 ? 7.451 -6.930 18.493 1.00 96.00 101 LYS A C 1
ATOM 721 O O . LYS A 1 101 ? 8.032 -7.863 17.937 1.00 96.00 101 LYS A O 1
ATOM 726 N N . PRO A 1 102 ? 8.057 -5.749 18.723 1.00 95.25 102 PRO A N 1
ATOM 727 C CA . PRO A 1 102 ? 9.474 -5.581 18.460 1.00 95.25 102 PRO A CA 1
ATOM 728 C C . PRO A 1 102 ? 10.346 -6.022 19.645 1.00 95.25 102 PRO A C 1
ATOM 730 O O . PRO A 1 102 ? 9.939 -5.931 20.806 1.00 95.25 102 PRO A O 1
ATOM 733 N N . THR A 1 103 ? 11.584 -6.380 19.328 1.00 96.31 103 THR A N 1
ATOM 734 C CA . THR A 1 103 ? 12.731 -6.351 20.236 1.00 96.31 103 THR A CA 1
ATOM 735 C C . THR A 1 103 ? 13.696 -5.289 19.711 1.00 96.31 103 THR A C 1
ATOM 737 O O . THR A 1 103 ? 14.246 -5.453 18.619 1.00 96.31 103 THR A O 1
ATOM 740 N N . THR A 1 104 ? 13.853 -4.172 20.427 1.00 94.12 104 THR A N 1
ATOM 741 C CA . THR A 1 104 ? 14.619 -3.014 19.932 1.00 94.12 104 THR A CA 1
ATOM 742 C C . THR A 1 104 ? 15.681 -2.515 20.901 1.00 94.12 104 THR A C 1
ATOM 744 O O . THR A 1 104 ? 15.395 -2.302 22.079 1.00 94.12 104 THR A O 1
ATOM 747 N N . THR A 1 105 ? 16.841 -2.160 20.357 1.00 95.62 105 THR A N 1
ATOM 748 C CA . THR A 1 105 ? 17.830 -1.303 21.017 1.00 95.62 105 THR A CA 1
ATOM 749 C C . THR A 1 105 ? 18.004 -0.024 20.208 1.00 95.62 105 THR A C 1
ATOM 751 O O . THR A 1 105 ? 18.301 -0.080 19.010 1.00 95.62 105 THR A O 1
ATOM 754 N N . THR A 1 106 ? 17.833 1.127 20.854 1.00 94.19 106 THR A N 1
ATOM 755 C CA . THR A 1 106 ? 17.869 2.428 20.177 1.00 94.19 106 THR A CA 1
ATOM 756 C C . THR A 1 106 ? 18.785 3.406 20.901 1.00 94.19 106 THR A C 1
ATOM 758 O O . THR A 1 106 ? 18.593 3.689 22.081 1.00 94.19 106 THR A O 1
ATOM 761 N N . THR A 1 107 ? 19.714 4.004 20.161 1.00 96.19 107 THR A N 1
ATOM 762 C CA . THR A 1 107 ? 20.552 5.112 20.627 1.00 96.19 107 THR A CA 1
ATOM 763 C C . THR A 1 107 ? 20.282 6.348 19.778 1.00 96.19 107 THR A C 1
ATOM 765 O O . THR A 1 107 ? 20.541 6.355 18.572 1.00 96.19 107 THR A O 1
ATOM 768 N N . THR A 1 108 ? 19.795 7.423 20.398 1.00 95.19 108 THR A N 1
ATOM 769 C CA . THR A 1 108 ? 19.511 8.687 19.701 1.00 95.19 108 THR A CA 1
ATOM 770 C C . THR A 1 108 ? 20.276 9.860 20.297 1.00 95.19 108 THR A C 1
ATOM 772 O O . THR A 1 108 ? 20.251 10.085 21.508 1.00 95.19 108 THR A O 1
ATOM 775 N N . THR A 1 109 ? 20.890 10.674 19.440 1.00 97.56 109 THR A N 1
ATOM 776 C CA . THR A 1 109 ? 21.540 11.931 19.834 1.00 97.56 109 THR A CA 1
ATOM 777 C C . THR A 1 109 ? 20.980 13.108 19.039 1.00 97.56 109 THR A C 1
ATOM 779 O O . THR A 1 109 ? 20.889 13.039 17.809 1.00 97.56 109 THR A O 1
ATOM 782 N N . LYS A 1 110 ? 20.654 14.221 19.712 1.00 97.62 110 LYS A N 1
ATOM 783 C CA . LYS A 1 110 ? 20.180 15.472 19.081 1.00 97.62 110 LYS A CA 1
ATOM 784 C C . LYS A 1 110 ? 18.984 15.263 18.145 1.00 97.62 110 LYS A C 1
ATOM 786 O O . LYS A 1 110 ? 19.014 15.750 17.022 1.00 97.62 110 LYS A O 1
ATOM 791 N N . SER A 1 111 ? 18.001 14.466 18.551 1.00 95.56 111 SER A N 1
ATOM 792 C CA . SER A 1 111 ? 16.929 14.004 17.660 1.00 95.56 111 SER A CA 1
ATOM 793 C C . SER A 1 111 ? 15.531 14.313 18.186 1.00 95.56 111 SER A C 1
ATOM 795 O O . SER A 1 111 ? 15.343 14.499 19.386 1.00 95.56 111 SER A O 1
ATOM 797 N N . THR A 1 112 ? 14.562 14.332 17.274 1.00 97.06 112 THR A N 1
ATOM 798 C CA . THR A 1 112 ? 13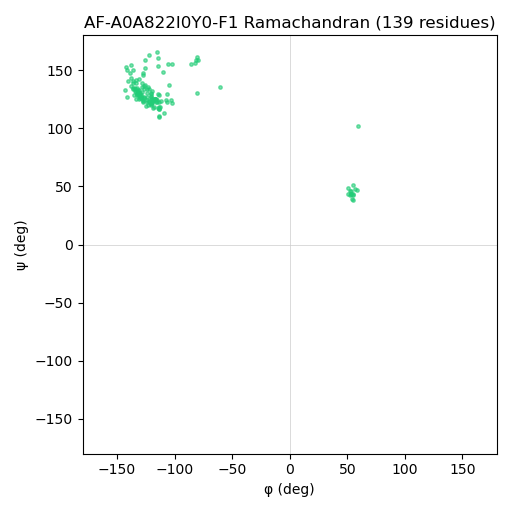.129 14.369 17.573 1.00 97.06 112 THR A CA 1
ATOM 799 C C . THR A 1 112 ? 12.507 13.040 17.159 1.00 97.06 112 THR A C 1
ATOM 801 O O . THR A 1 112 ? 12.627 12.622 16.003 1.00 97.06 112 THR A O 1
ATOM 804 N N . THR A 1 113 ? 11.856 12.370 18.105 1.00 94.69 113 THR A N 1
ATOM 805 C CA . THR A 1 113 ? 11.438 10.969 17.971 1.00 94.69 113 THR A CA 1
ATOM 806 C C . THR A 1 113 ? 9.990 10.818 18.420 1.00 94.69 113 THR A C 1
ATOM 808 O O . THR A 1 113 ? 9.666 11.164 19.553 1.00 94.69 113 THR A O 1
ATOM 811 N N . THR A 1 114 ? 9.130 10.262 17.567 1.00 96.31 114 THR A N 1
ATOM 812 C CA . THR A 1 114 ? 7.786 9.807 17.957 1.00 96.31 114 THR A CA 1
ATOM 813 C C . THR A 1 114 ? 7.688 8.305 17.753 1.00 96.31 114 THR A C 1
ATOM 815 O O . THR A 1 114 ? 7.952 7.810 16.656 1.00 96.31 114 THR A O 1
ATOM 818 N N . THR A 1 115 ? 7.321 7.573 18.802 1.00 94.19 115 THR A N 1
ATOM 819 C CA . THR A 1 115 ? 7.259 6.110 18.768 1.00 94.19 115 THR A CA 1
ATOM 820 C C . THR A 1 115 ? 5.935 5.597 19.316 1.00 94.19 115 THR A C 1
ATOM 822 O O . THR A 1 115 ? 5.535 5.941 20.423 1.00 94.19 115 THR A O 1
ATOM 825 N N . THR A 1 116 ? 5.294 4.702 18.571 1.00 95.75 116 THR A N 1
ATOM 826 C CA . THR A 1 116 ? 4.171 3.891 19.046 1.00 95.75 116 THR A CA 1
ATOM 827 C C . THR A 1 116 ? 4.571 2.423 19.022 1.00 95.75 116 THR A C 1
ATOM 829 O O . THR A 1 116 ? 4.941 1.897 17.967 1.00 95.75 116 THR A O 1
ATOM 832 N N . THR A 1 117 ? 4.502 1.747 20.166 1.00 94.12 117 THR A N 1
ATOM 833 C CA . THR A 1 117 ? 4.843 0.327 20.284 1.00 94.12 117 THR A CA 1
ATOM 834 C C . THR A 1 117 ? 3.730 -0.484 20.942 1.00 94.12 117 THR A C 1
ATOM 836 O O . THR A 1 117 ? 3.011 -0.020 21.828 1.00 94.12 117 THR A O 1
ATOM 839 N N . THR A 1 118 ? 3.603 -1.742 20.524 1.00 95.56 118 THR A N 1
ATOM 840 C CA . THR A 1 118 ? 2.689 -2.716 21.137 1.00 95.56 118 THR A CA 1
ATOM 841 C C . THR A 1 118 ? 3.409 -4.032 21.396 1.00 95.56 118 THR A C 1
ATOM 843 O O . THR A 1 118 ? 4.022 -4.571 20.474 1.00 95.56 118 THR A O 1
ATOM 846 N N . LYS A 1 119 ? 3.277 -4.617 22.595 1.00 94.25 119 LYS A N 1
ATOM 847 C CA . LYS A 1 119 ? 3.875 -5.921 22.969 1.00 94.25 119 LYS A CA 1
ATOM 848 C C . LYS A 1 119 ? 5.396 -5.944 22.776 1.00 94.25 119 LYS A C 1
ATOM 850 O O . LYS A 1 119 ? 5.906 -6.865 22.146 1.00 94.25 119 LYS A O 1
ATOM 855 N N . SER A 1 120 ? 6.088 -4.915 23.255 1.00 90.88 120 SER A N 1
ATOM 856 C CA . SER A 1 120 ? 7.503 -4.664 22.958 1.00 90.88 120 SER A CA 1
ATOM 857 C C . SER A 1 120 ? 8.471 -5.062 24.068 1.00 90.88 120 SER A C 1
ATOM 859 O O . SER A 1 120 ? 8.119 -5.030 25.246 1.00 90.88 120 SER A O 1
ATOM 861 N N . THR A 1 121 ? 9.712 -5.337 23.666 1.00 93.06 121 THR A N 1
ATOM 862 C CA . THR A 1 121 ? 10.895 -5.337 24.532 1.00 93.06 121 THR A CA 1
ATOM 863 C C . THR A 1 121 ? 11.869 -4.282 24.021 1.00 93.06 121 THR A C 1
ATOM 865 O O . THR A 1 121 ? 12.312 -4.372 22.874 1.00 93.06 121 THR A O 1
ATOM 868 N N . THR A 1 122 ? 12.160 -3.254 24.821 1.00 89.75 122 THR A N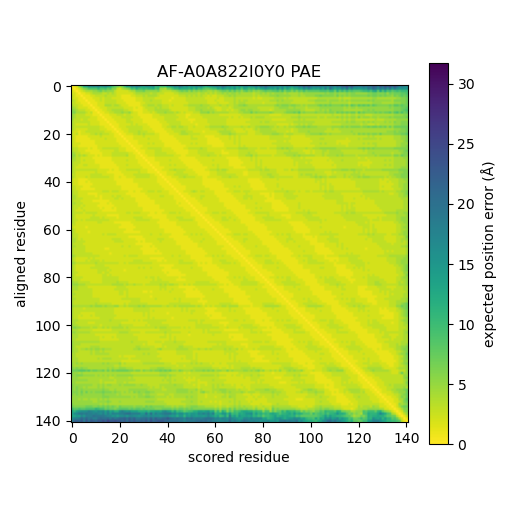 1
ATOM 869 C CA . THR A 1 122 ? 12.911 -2.080 24.346 1.00 89.75 122 THR A CA 1
ATOM 870 C C . THR A 1 122 ? 13.958 -1.605 25.342 1.00 89.75 122 THR A C 1
ATOM 872 O O . THR A 1 122 ? 13.622 -1.399 26.505 1.00 89.75 122 THR A O 1
ATOM 875 N N . THR A 1 123 ? 15.149 -1.286 24.836 1.00 92.81 123 THR A N 1
ATOM 876 C CA . THR A 1 123 ? 16.186 -0.522 25.543 1.00 92.81 123 THR A CA 1
ATOM 877 C C . THR A 1 123 ? 16.494 0.742 24.747 1.00 92.81 123 THR A C 1
ATOM 879 O O . THR A 1 123 ? 16.713 0.678 23.534 1.00 92.81 123 THR A O 1
ATOM 882 N N . THR A 1 124 ? 16.482 1.903 25.408 1.00 91.25 124 THR A N 1
ATOM 883 C CA . THR A 1 124 ? 16.666 3.202 24.743 1.00 91.25 124 THR A CA 1
ATOM 884 C C . THR A 1 124 ? 17.657 4.082 25.493 1.00 91.25 124 THR A C 1
ATOM 886 O O . THR A 1 124 ? 17.511 4.316 26.688 1.00 91.25 124 THR A O 1
ATOM 889 N N . THR A 1 125 ? 18.619 4.645 24.766 1.00 94.44 125 THR A N 1
ATOM 890 C CA . THR A 1 125 ? 19.543 5.666 25.266 1.00 94.44 125 THR A CA 1
ATOM 891 C C . THR A 1 125 ? 19.363 6.949 24.467 1.00 94.44 125 THR A C 1
ATOM 893 O O . THR A 1 125 ? 19.472 6.957 23.238 1.00 94.44 125 THR A O 1
ATOM 896 N N . THR A 1 126 ? 19.104 8.060 25.157 1.00 94.06 126 THR A N 1
ATOM 897 C CA . THR A 1 126 ? 18.877 9.357 24.509 1.00 94.06 126 THR A CA 1
ATOM 898 C C . THR A 1 126 ? 19.793 10.438 25.060 1.00 94.06 126 THR A C 1
ATOM 900 O O . THR A 1 126 ? 19.930 10.585 26.271 1.00 94.06 126 THR A O 1
ATOM 903 N N . THR A 1 127 ? 20.361 11.261 24.181 1.00 96.50 127 THR A N 1
ATOM 904 C CA . THR A 1 127 ? 21.150 12.437 24.570 1.00 96.50 127 THR A CA 1
ATOM 905 C C . THR A 1 127 ? 20.671 13.665 23.804 1.00 96.50 127 THR A C 1
ATOM 907 O O . THR A 1 127 ? 20.619 13.652 22.571 1.00 96.50 127 THR A O 1
ATOM 910 N N . LYS A 1 128 ? 20.329 14.745 24.523 1.00 95.56 128 LYS A N 1
ATOM 911 C CA . LYS A 1 128 ? 19.868 16.026 23.944 1.00 95.56 128 LYS A CA 1
ATOM 912 C C . LYS A 1 128 ? 18.732 15.842 22.923 1.00 95.56 128 LYS A C 1
ATOM 914 O O . LYS A 1 128 ? 18.808 16.392 21.831 1.00 95.56 128 LYS A O 1
ATOM 919 N N . SER A 1 129 ? 17.753 14.992 23.225 1.00 94.38 129 SER A N 1
ATOM 920 C CA . SER A 1 129 ? 16.700 14.593 22.281 1.00 94.38 129 SER A CA 1
ATOM 921 C C . SER A 1 129 ? 15.312 14.831 22.868 1.00 94.38 129 SER A C 1
ATOM 923 O O . SER A 1 129 ? 15.140 14.777 24.083 1.00 94.38 129 SER A O 1
ATOM 925 N N . THR A 1 130 ? 14.337 15.071 21.996 1.00 95.12 130 THR A N 1
ATOM 926 C CA . THR A 1 130 ? 12.915 15.153 22.336 1.00 95.12 130 THR A CA 1
ATOM 927 C C . THR A 1 130 ? 12.246 13.856 21.903 1.00 95.12 130 THR A C 1
ATOM 929 O O . THR A 1 130 ? 12.330 13.483 20.730 1.00 95.12 130 THR A O 1
ATOM 932 N N . THR A 1 131 ? 11.585 13.173 22.834 1.00 91.88 131 THR A N 1
ATOM 933 C CA . THR A 1 131 ? 10.982 11.863 22.580 1.00 91.88 131 THR A CA 1
ATOM 934 C C . THR A 1 131 ? 9.554 11.814 23.098 1.00 91.88 131 THR A C 1
ATOM 936 O O . THR A 1 131 ? 9.300 12.114 24.262 1.00 91.88 131 THR A O 1
ATOM 939 N N . THR A 1 132 ? 8.641 11.375 22.237 1.00 94.38 132 THR A N 1
ATOM 940 C CA . THR A 1 132 ? 7.265 11.024 22.586 1.00 94.38 132 THR A CA 1
ATOM 941 C C . THR A 1 132 ? 7.072 9.535 22.341 1.00 94.38 132 THR A C 1
ATOM 943 O O . THR A 1 132 ? 7.307 9.053 21.231 1.00 94.38 132 THR A O 1
ATOM 946 N N . THR A 1 133 ? 6.635 8.806 23.369 1.00 91.44 133 THR A N 1
ATOM 947 C CA . THR A 1 133 ? 6.450 7.353 23.299 1.00 91.44 133 THR A CA 1
ATOM 948 C C . THR A 1 133 ? 5.067 6.959 23.797 1.00 91.44 133 THR A C 1
ATOM 950 O O . THR A 1 133 ? 4.678 7.305 24.910 1.00 91.44 133 THR A O 1
ATOM 953 N N . THR A 1 134 ? 4.351 6.181 22.991 1.00 93.75 134 THR A N 1
ATOM 954 C CA . THR A 1 134 ? 3.101 5.519 23.366 1.00 93.75 134 THR A CA 1
ATOM 955 C C . THR A 1 134 ? 3.311 4.016 23.324 1.00 93.75 134 THR A C 1
ATOM 957 O O . THR A 1 134 ? 3.649 3.467 22.277 1.00 93.75 134 THR A O 1
ATOM 960 N N . THR A 1 135 ? 3.069 3.344 24.445 1.00 90.44 135 THR A N 1
ATOM 961 C CA . THR A 1 135 ? 3.363 1.919 24.586 1.00 90.44 135 THR A CA 1
ATOM 962 C C . THR A 1 135 ? 2.152 1.166 25.112 1.00 90.44 135 THR A C 1
ATOM 964 O O . THR A 1 135 ? 1.628 1.489 26.175 1.00 90.44 135 THR A O 1
ATOM 967 N N . THR A 1 136 ? 1.733 0.113 24.410 1.00 91.12 136 THR A N 1
ATOM 968 C CA . THR A 1 136 ? 0.667 -0.791 24.860 1.00 91.12 136 THR A CA 1
ATOM 969 C C . THR A 1 136 ? 1.227 -2.185 25.138 1.00 91.12 136 THR A C 1
ATOM 971 O O . THR A 1 136 ? 1.585 -2.920 24.218 1.00 91.12 136 THR A O 1
ATOM 974 N N . LYS A 1 137 ? 1.281 -2.562 26.427 1.00 80.38 137 LYS A N 1
ATOM 975 C CA . LYS A 1 137 ? 1.863 -3.819 26.945 1.00 80.38 137 LYS A CA 1
ATOM 976 C C . LYS A 1 137 ? 3.351 -3.955 26.586 1.00 80.38 137 LYS A C 1
ATOM 978 O O . LYS A 1 137 ? 3.684 -4.319 25.466 1.00 80.38 137 LYS A O 1
ATOM 983 N N . SER A 1 138 ? 4.252 -3.689 27.527 1.00 77.56 138 SER A N 1
ATOM 984 C CA . SER A 1 138 ? 5.700 -3.736 27.276 1.00 77.56 138 SER A CA 1
ATOM 985 C C . SER A 1 138 ? 6.472 -4.301 28.452 1.00 77.56 138 SER A C 1
ATOM 987 O O . SER A 1 138 ? 6.042 -4.190 29.596 1.00 77.56 138 SER A O 1
ATOM 989 N N . THR A 1 139 ? 7.622 -4.881 28.133 1.00 73.75 139 THR A N 1
ATOM 990 C CA . THR A 1 139 ? 8.701 -5.191 29.067 1.00 73.75 139 THR A CA 1
ATOM 991 C C . THR A 1 139 ? 9.849 -4.241 28.751 1.00 73.75 139 THR A C 1
ATOM 993 O O . THR A 1 139 ? 10.416 -4.309 27.660 1.00 73.75 139 THR A O 1
ATOM 996 N N . THR A 1 140 ? 10.164 -3.331 29.661 1.00 64.44 140 THR A N 1
ATOM 997 C CA . THR A 1 140 ? 11.265 -2.378 29.478 1.00 64.44 140 THR A CA 1
ATOM 998 C C . THR A 1 140 ? 12.441 -2.815 30.343 1.00 64.44 140 THR A C 1
ATOM 1000 O O . THR A 1 140 ? 12.235 -3.232 31.483 1.00 64.44 140 THR A O 1
ATOM 1003 N N . THR A 1 141 ? 13.650 -2.740 29.793 1.00 47.16 141 THR A N 1
ATOM 1004 C CA . THR A 1 141 ? 14.920 -2.964 30.497 1.00 47.16 141 THR A CA 1
ATOM 1005 C C . THR A 1 141 ? 15.872 -1.860 30.081 1.00 47.16 141 THR A C 1
ATOM 1007 O O . THR A 1 141 ? 16.400 -1.194 30.990 1.00 47.16 141 THR A O 1
#

Secondary structure (DSSP, 8-state):
---EEEEEEES-EEEEEEES-EEEEEEES-EEEEEEES-EEEEEEES-EEEEEEES-EEEEEEES-EEEEEEES-EEEEEEES-EEEEEEES-EEEEEEES-EEEEEEES-EEEEEEEEEEEEEEEES-EEEEEEEEEEE-

Sequence (141 aa):
TKPTTTTTTTKSTTTTTTTKSTTTTTTTKSTTTTTTTKSTTTTTTTKPTTTTTTTKPTTTTTTTKPTTTTTTTKPTTTTTTTKSTTTTTTTKSTTTTTTTKPTTTTTTTKSTTTTTTTKSTTTTTTTKSTTTTTTTKSTTT